Protein AF-A0A6F8XBN5-F1 (afdb_monomer_lite)

Structure (mmCIF, N/CA/C/O backbone):
data_AF-A0A6F8XBN5-F1
#
_entry.id   AF-A0A6F8XBN5-F1
#
loop_
_atom_site.group_PDB
_atom_site.id
_atom_site.type_symbol
_atom_site.label_atom_id
_atom_site.label_alt_id
_atom_site.label_comp_id
_atom_site.label_asym_id
_atom_site.label_entity_id
_atom_site.label_seq_id
_atom_site.pdbx_PDB_ins_code
_atom_site.Cartn_x
_atom_site.Cartn_y
_atom_site.Cartn_z
_atom_site.occupancy
_atom_site.B_iso_or_equiv
_atom_site.auth_seq_id
_atom_site.auth_comp_id
_atom_site.auth_asym_id
_atom_site.auth_atom_id
_atom_site.pdbx_PDB_model_num
ATOM 1 N N . MET A 1 1 ? -31.898 -40.816 -5.651 1.00 43.31 1 MET A N 1
ATOM 2 C CA . MET A 1 1 ? -30.457 -40.459 -5.672 1.00 43.31 1 MET A CA 1
ATOM 3 C C . MET A 1 1 ? -30.280 -38.935 -5.742 1.00 43.31 1 MET A C 1
ATOM 5 O O . MET A 1 1 ? -29.863 -38.416 -6.766 1.00 43.31 1 MET A O 1
ATOM 9 N N . SER A 1 2 ? -30.632 -38.198 -4.679 1.00 51.94 2 SER A N 1
ATOM 10 C CA . SER A 1 2 ? -30.706 -36.719 -4.692 1.00 51.94 2 SER A CA 1
ATOM 11 C C . SER A 1 2 ? -30.125 -36.078 -3.418 1.00 51.94 2 SER A C 1
ATOM 13 O O . SER A 1 2 ? -30.693 -35.132 -2.886 1.00 51.94 2 SER A O 1
ATOM 15 N N . GLY A 1 3 ? -29.021 -36.624 -2.894 1.00 45.44 3 GLY A N 1
ATOM 16 C CA . GLY A 1 3 ? -28.355 -36.113 -1.681 1.00 45.44 3 GLY A CA 1
ATOM 17 C C . GLY A 1 3 ? -26.938 -35.563 -1.899 1.00 45.44 3 GLY A C 1
ATOM 18 O O . GLY A 1 3 ? -26.501 -34.688 -1.165 1.00 45.44 3 GLY A O 1
ATOM 19 N N . MET A 1 4 ? -26.220 -36.018 -2.933 1.00 41.59 4 MET A N 1
ATOM 20 C CA . MET A 1 4 ? -24.787 -35.712 -3.093 1.00 41.59 4 MET A CA 1
ATOM 21 C C . MET A 1 4 ? -24.476 -34.367 -3.769 1.00 41.59 4 MET A C 1
ATOM 23 O O . MET A 1 4 ? -23.365 -33.877 -3.637 1.00 41.59 4 MET A O 1
ATOM 27 N N . ARG A 1 5 ? -25.430 -33.728 -4.460 1.00 52.31 5 ARG A N 1
ATOM 28 C CA . ARG A 1 5 ? -25.172 -32.466 -5.191 1.00 52.31 5 ARG A CA 1
ATOM 29 C C . ARG A 1 5 ? -25.328 -31.194 -4.350 1.00 52.31 5 ARG A C 1
ATOM 31 O O . ARG A 1 5 ? -24.945 -30.123 -4.811 1.00 52.31 5 ARG A O 1
ATOM 38 N N . LEU A 1 6 ? -25.887 -31.292 -3.140 1.00 47.81 6 LEU A N 1
ATOM 39 C CA . LEU A 1 6 ? -26.064 -30.132 -2.260 1.00 47.81 6 LEU A CA 1
ATOM 40 C C . LEU A 1 6 ? -24.810 -29.867 -1.408 1.00 47.81 6 LEU A C 1
ATOM 42 O O . LEU A 1 6 ? -24.453 -28.715 -1.200 1.00 47.81 6 LEU A O 1
ATOM 46 N N . LEU A 1 7 ? -24.098 -30.918 -0.983 1.00 50.38 7 LEU A N 1
ATOM 47 C CA . LEU A 1 7 ? -22.886 -30.795 -0.160 1.00 50.38 7 LEU A CA 1
ATOM 48 C C . LEU A 1 7 ? -21.694 -30.218 -0.943 1.00 50.38 7 LEU A C 1
ATOM 50 O O . LEU A 1 7 ? -20.938 -29.412 -0.402 1.00 50.38 7 LEU A O 1
ATOM 54 N N . ASP A 1 8 ? -21.584 -30.538 -2.235 1.00 46.38 8 ASP A N 1
ATOM 55 C CA . ASP A 1 8 ? -20.522 -30.021 -3.113 1.00 46.38 8 ASP A CA 1
ATOM 56 C C . ASP A 1 8 ? -20.592 -28.495 -3.297 1.00 46.38 8 ASP A C 1
ATOM 58 O O . ASP A 1 8 ? -19.578 -27.804 -3.386 1.00 46.38 8 ASP A O 1
ATOM 62 N N . ARG A 1 9 ? -21.809 -27.936 -3.296 1.00 50.56 9 ARG A N 1
ATOM 63 C CA . ARG A 1 9 ? -22.024 -26.495 -3.486 1.00 50.56 9 ARG A CA 1
ATOM 64 C C . ARG A 1 9 ? -21.708 -25.673 -2.234 1.00 50.56 9 ARG A C 1
ATOM 66 O O . ARG A 1 9 ? -21.405 -24.491 -2.350 1.00 50.56 9 ARG A O 1
ATOM 73 N N . HIS A 1 10 ? -21.757 -26.292 -1.054 1.00 49.22 10 HIS A N 1
ATOM 74 C CA . HIS A 1 10 ? -21.359 -25.650 0.199 1.00 49.22 10 HIS A CA 1
ATOM 75 C C . HIS A 1 10 ? -19.847 -25.746 0.434 1.00 49.22 10 HIS A C 1
ATOM 77 O O . HIS A 1 10 ? -19.248 -24.788 0.920 1.00 49.22 10 HIS A O 1
ATOM 83 N N . MET A 1 11 ? -19.201 -26.841 0.026 1.00 46.94 11 MET A N 1
ATOM 84 C CA . MET A 1 11 ? -17.756 -27.015 0.209 1.00 46.94 11 MET A CA 1
ATOM 85 C C . MET A 1 11 ? -16.914 -25.993 -0.557 1.00 46.94 11 MET A C 1
ATOM 87 O O . MET A 1 11 ? -15.894 -25.566 -0.034 1.00 46.94 11 MET A O 1
ATOM 91 N N . THR A 1 12 ? -17.340 -25.526 -1.732 1.00 47.44 12 THR A N 1
ATOM 92 C CA . THR A 1 12 ? -16.580 -24.531 -2.516 1.00 47.44 12 THR A CA 1
ATOM 93 C C . THR A 1 12 ? -16.630 -23.114 -1.932 1.00 47.44 12 THR A C 1
ATOM 95 O O . THR A 1 12 ? -15.659 -22.365 -2.046 1.00 47.44 12 THR A O 1
ATOM 98 N N . LEU A 1 13 ? -17.718 -22.755 -1.241 1.00 47.06 13 LEU A N 1
ATOM 99 C CA . LEU A 1 13 ? -17.829 -21.486 -0.508 1.00 47.06 13 LEU A CA 1
ATOM 100 C C . LEU A 1 13 ? -17.016 -21.517 0.797 1.00 47.06 13 LEU A C 1
ATOM 102 O O . LEU A 1 13 ? -16.387 -20.524 1.165 1.00 47.06 13 LEU A O 1
ATOM 106 N N . PHE A 1 14 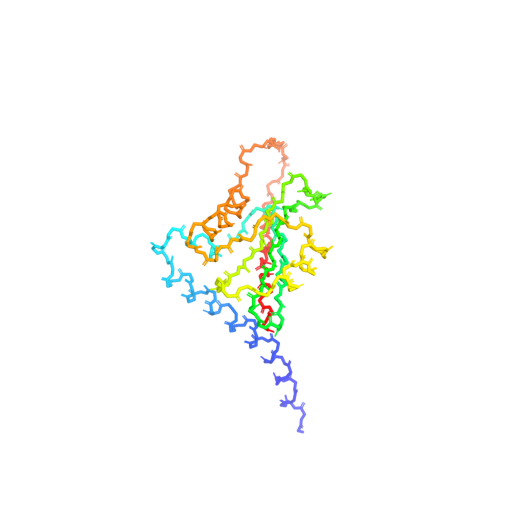? -16.960 -22.673 1.467 1.00 49.06 14 PHE A N 1
ATOM 107 C CA . PHE A 1 14 ? -16.151 -22.854 2.673 1.00 49.06 14 PHE A CA 1
ATOM 108 C C . PHE A 1 14 ? -14.670 -23.115 2.385 1.00 49.06 14 PHE A C 1
ATOM 110 O O . PHE A 1 14 ? -13.834 -22.727 3.194 1.00 49.06 14 PHE A O 1
ATOM 117 N N . SER A 1 15 ? -14.302 -23.711 1.248 1.00 53.56 15 SER A N 1
ATOM 118 C CA . SER A 1 15 ? -12.906 -24.039 0.933 1.00 53.56 15 SER A CA 1
ATOM 119 C C . SER A 1 15 ? -12.060 -22.795 0.682 1.00 53.56 15 SER A C 1
ATOM 121 O O . SER A 1 15 ? -10.898 -22.761 1.081 1.00 53.56 15 SER A O 1
ATOM 123 N N . GLY A 1 16 ? -12.637 -21.760 0.059 1.00 58.56 16 GLY A N 1
ATOM 124 C CA . GLY A 1 16 ? -11.977 -20.462 -0.092 1.00 58.56 16 GLY A CA 1
ATOM 125 C C . GLY A 1 16 ? -11.739 -19.802 1.267 1.00 58.56 16 GLY A C 1
ATOM 126 O O . GLY A 1 16 ? -10.609 -19.449 1.589 1.00 58.56 16 GLY A O 1
ATOM 127 N N . SER A 1 17 ? -12.783 -19.745 2.101 1.00 69.88 17 SER A N 1
ATOM 128 C CA . SER A 1 17 ? -12.724 -19.167 3.450 1.00 69.88 17 SER A CA 1
ATOM 129 C C . SER A 1 17 ? -11.741 -19.911 4.366 1.00 69.88 17 SER A C 1
ATOM 131 O O . SER A 1 17 ? -10.833 -19.300 4.926 1.00 69.88 17 SER A O 1
ATOM 133 N N . LEU A 1 18 ? -11.817 -21.243 4.442 1.00 70.69 18 LEU A N 1
ATOM 134 C CA . LEU A 1 18 ? -10.910 -22.066 5.249 1.00 70.69 18 LEU A CA 1
ATOM 135 C C . LEU A 1 18 ? -9.462 -21.961 4.779 1.00 70.69 18 LEU A C 1
ATOM 137 O O . LEU A 1 18 ? -8.573 -21.829 5.612 1.00 70.69 18 LEU A O 1
ATOM 141 N N . ARG A 1 19 ? -9.204 -21.961 3.464 1.00 78.62 19 ARG A N 1
ATOM 142 C CA . ARG A 1 19 ? -7.846 -21.767 2.938 1.00 78.62 19 ARG A CA 1
ATOM 143 C C . ARG A 1 19 ? -7.296 -20.407 3.343 1.00 78.62 19 ARG A C 1
ATOM 145 O O . ARG A 1 19 ? -6.155 -20.335 3.781 1.00 78.62 19 ARG A O 1
ATOM 152 N N . THR A 1 20 ? -8.100 -19.349 3.245 1.00 77.31 20 THR A N 1
ATOM 153 C CA . THR A 1 20 ? -7.675 -18.009 3.669 1.00 77.31 20 THR A CA 1
ATOM 154 C C . THR A 1 20 ? -7.466 -17.909 5.180 1.00 77.31 20 THR A C 1
ATOM 156 O O . THR A 1 20 ? -6.506 -17.280 5.609 1.00 77.31 20 THR A O 1
ATOM 159 N N . LEU A 1 21 ? -8.297 -18.568 5.992 1.00 76.50 21 LEU A N 1
ATOM 160 C CA . LEU A 1 21 ? -8.148 -18.607 7.449 1.00 76.50 21 LEU A CA 1
ATOM 161 C C . LEU A 1 21 ? -6.896 -19.383 7.871 1.00 76.50 21 LEU A C 1
ATOM 163 O O . LEU A 1 21 ? -6.121 -18.896 8.689 1.00 76.50 21 LEU A O 1
ATOM 167 N N . LEU A 1 22 ? -6.664 -20.558 7.280 1.00 84.06 22 LEU A N 1
ATOM 168 C CA . LEU A 1 22 ? -5.468 -21.364 7.530 1.00 84.06 22 LEU A CA 1
ATOM 169 C C . LEU A 1 22 ? -4.200 -20.657 7.045 1.00 84.06 22 LEU A C 1
ATOM 171 O O . LEU A 1 22 ? -3.182 -20.711 7.727 1.00 84.06 22 LEU A O 1
ATOM 175 N N . GLN A 1 23 ? -4.267 -19.961 5.907 1.00 84.06 23 GLN A N 1
ATOM 176 C CA . GLN A 1 23 ? -3.162 -19.147 5.408 1.00 84.06 23 GLN A CA 1
ATOM 177 C C . GLN A 1 23 ? -2.845 -18.003 6.375 1.00 84.06 23 GLN A C 1
ATOM 179 O O . GLN A 1 23 ? -1.693 -17.852 6.763 1.00 84.06 23 GLN A O 1
ATOM 184 N N . ARG A 1 24 ? -3.858 -17.262 6.842 1.00 81.06 24 ARG A N 1
ATOM 185 C CA . ARG A 1 24 ? -3.679 -16.197 7.845 1.00 81.06 24 ARG A CA 1
ATOM 186 C C . ARG A 1 24 ? -3.069 -16.722 9.136 1.00 81.06 24 ARG A C 1
ATOM 188 O O . ARG A 1 24 ? -2.151 -16.114 9.669 1.00 81.06 24 ARG A O 1
ATOM 195 N N . GLU A 1 25 ? -3.552 -17.859 9.623 1.00 83.94 25 GLU A N 1
ATOM 196 C CA . GLU A 1 25 ? -3.018 -18.493 10.826 1.00 83.94 25 GLU A CA 1
ATOM 197 C C . GLU A 1 25 ? -1.570 -18.973 10.632 1.00 83.94 25 GLU A C 1
ATOM 199 O O . GLU A 1 25 ? -0.740 -18.829 11.528 1.00 83.94 25 GLU A O 1
ATOM 204 N N . SER A 1 26 ? -1.242 -19.501 9.451 1.00 86.62 26 SER A N 1
ATOM 205 C CA . SER A 1 26 ? 0.126 -19.866 9.080 1.00 86.62 26 SER A CA 1
ATOM 206 C C . SER A 1 26 ? 1.040 -18.642 9.023 1.00 86.62 26 SER A C 1
ATOM 208 O O . SER A 1 26 ? 2.128 -18.662 9.597 1.00 86.62 26 SER A O 1
ATOM 210 N N . ASP A 1 27 ? 0.605 -17.568 8.367 1.00 86.56 27 ASP A N 1
ATOM 211 C CA . ASP A 1 27 ? 1.380 -16.334 8.244 1.00 86.56 27 ASP A CA 1
ATOM 212 C C . ASP A 1 27 ? 1.594 -15.678 9.610 1.00 86.56 27 ASP A C 1
ATOM 214 O O . ASP A 1 27 ? 2.712 -15.281 9.932 1.00 86.56 27 ASP A O 1
ATOM 218 N N . ARG A 1 28 ? 0.574 -15.690 10.475 1.00 86.75 28 ARG A N 1
ATOM 219 C CA . ARG A 1 28 ? 0.676 -15.224 11.862 1.00 86.75 28 ARG A CA 1
ATOM 220 C C . ARG A 1 28 ? 1.767 -15.953 12.645 1.00 86.75 28 ARG A C 1
ATOM 222 O O . ARG A 1 28 ? 2.480 -15.323 13.417 1.00 86.75 28 ARG A O 1
ATOM 229 N N . ARG A 1 29 ? 1.921 -17.268 12.452 1.00 88.56 29 ARG A N 1
ATOM 230 C CA . ARG A 1 29 ? 3.000 -18.049 13.086 1.00 88.56 29 ARG A CA 1
ATOM 231 C C . ARG A 1 29 ? 4.353 -17.765 12.453 1.00 88.56 29 ARG A C 1
ATOM 233 O O . ARG A 1 29 ? 5.338 -17.624 13.164 1.00 88.56 29 ARG A O 1
ATOM 240 N N . ARG A 1 30 ? 4.397 -17.681 11.122 1.00 89.38 30 ARG A N 1
ATOM 241 C CA . ARG A 1 30 ? 5.629 -17.444 10.363 1.00 89.38 30 ARG A CA 1
ATOM 242 C C . ARG A 1 30 ? 6.264 -16.098 10.701 1.00 89.38 30 ARG A C 1
ATOM 244 O O . ARG A 1 30 ? 7.485 -16.001 10.734 1.00 89.38 30 ARG A O 1
ATOM 251 N N . TRP A 1 31 ? 5.439 -15.082 10.933 1.00 88.19 31 TRP A N 1
ATOM 252 C CA . TRP A 1 31 ? 5.870 -13.705 11.163 1.00 88.19 31 TRP A CA 1
ATOM 253 C C . TRP A 1 31 ? 5.734 -13.257 12.621 1.00 88.19 31 TRP A C 1
ATOM 255 O O . TRP A 1 31 ? 5.828 -12.063 12.882 1.00 88.19 31 TRP A O 1
ATOM 265 N N . ALA A 1 32 ? 5.538 -14.181 13.568 1.00 87.69 32 ALA A N 1
ATOM 266 C CA . ALA A 1 32 ? 5.309 -13.853 14.977 1.00 87.69 32 ALA A CA 1
ATOM 267 C C . ALA A 1 32 ? 6.430 -12.994 15.596 1.00 87.69 32 ALA A C 1
ATOM 269 O O . ALA A 1 32 ? 6.139 -12.089 16.372 1.00 87.69 32 ALA A O 1
ATOM 270 N N . ASP A 1 33 ? 7.682 -13.235 15.196 1.00 89.50 33 ASP A N 1
ATOM 271 C CA . ASP A 1 33 ? 8.867 -12.530 15.708 1.00 89.50 33 ASP A CA 1
ATOM 272 C C . ASP A 1 33 ? 9.294 -11.334 14.829 1.00 89.50 33 ASP A C 1
ATOM 274 O O . ASP A 1 33 ? 10.369 -10.762 15.006 1.00 89.50 33 ASP A O 1
ATOM 278 N N . SER A 1 34 ? 8.479 -10.960 13.837 1.00 88.69 34 SER A N 1
ATOM 279 C CA . SER A 1 34 ? 8.756 -9.844 12.929 1.00 88.69 34 SER A CA 1
ATOM 280 C C . SER A 1 34 ? 8.262 -8.513 13.504 1.00 88.69 34 SER A C 1
ATOM 282 O O . SER A 1 34 ? 7.200 -8.486 14.128 1.00 88.69 34 SER A O 1
ATOM 284 N N . PRO A 1 35 ? 8.917 -7.373 13.203 1.00 85.56 35 PRO A N 1
ATOM 285 C CA . PRO A 1 35 ? 8.352 -6.052 13.505 1.00 85.56 35 PRO A CA 1
ATOM 286 C C . PRO A 1 35 ? 6.979 -5.817 12.850 1.00 85.56 35 PRO A C 1
ATOM 288 O O . PRO A 1 35 ? 6.219 -4.969 13.306 1.00 85.56 35 PRO A O 1
ATOM 291 N N . TYR A 1 36 ? 6.627 -6.594 11.820 1.00 85.25 36 TYR A N 1
ATOM 292 C CA . TYR A 1 36 ? 5.350 -6.504 11.112 1.00 85.25 36 TYR A CA 1
ATOM 293 C C . TYR A 1 36 ? 4.317 -7.549 11.568 1.00 85.25 36 TYR A C 1
ATOM 295 O O . TYR A 1 36 ? 3.306 -7.745 10.894 1.00 85.25 36 TYR A O 1
ATOM 303 N N . ALA A 1 37 ? 4.543 -8.235 12.697 1.00 86.50 37 ALA A N 1
ATOM 304 C CA . ALA A 1 37 ? 3.641 -9.272 13.216 1.00 86.50 37 ALA A CA 1
ATOM 305 C C . ALA A 1 37 ? 2.191 -8.781 13.390 1.00 86.50 37 ALA A C 1
ATOM 307 O O . ALA A 1 37 ? 1.243 -9.552 13.232 1.00 86.50 37 ALA A O 1
ATOM 308 N N . TRP A 1 38 ? 2.019 -7.489 13.684 1.00 85.31 38 TRP A N 1
ATOM 309 C CA . TRP A 1 38 ? 0.721 -6.850 13.882 1.00 85.31 38 TRP A CA 1
ATOM 310 C C . TRP A 1 38 ? -0.173 -6.883 12.628 1.00 85.31 38 TRP A C 1
ATOM 312 O O . TRP A 1 38 ? -1.385 -6.973 12.782 1.00 85.31 38 TRP A O 1
ATOM 322 N N . LEU A 1 39 ? 0.385 -6.937 11.407 1.00 86.62 39 LEU A N 1
ATOM 323 C CA . LEU A 1 39 ? -0.393 -7.071 10.157 1.00 86.62 39 LEU A CA 1
ATOM 324 C C . LEU A 1 39 ? -1.235 -8.355 10.106 1.00 86.62 39 LEU A C 1
ATOM 326 O O . LEU A 1 39 ? -2.192 -8.453 9.338 1.00 86.62 39 LEU A O 1
ATOM 330 N N . PHE A 1 40 ? -0.856 -9.358 10.899 1.00 85.75 40 PHE A N 1
ATOM 331 C CA . PHE A 1 40 ? -1.517 -10.659 10.959 1.00 85.75 40 PHE A CA 1
ATOM 332 C C . PHE A 1 40 ? -2.389 -10.821 12.209 1.00 85.75 40 PHE A C 1
ATOM 334 O O . PHE A 1 40 ? -2.975 -11.888 12.416 1.00 85.75 40 PHE A O 1
ATOM 341 N N . GLN A 1 41 ? -2.468 -9.794 13.060 1.00 82.75 41 GLN A N 1
ATOM 342 C CA . GLN A 1 41 ? -3.330 -9.804 14.234 1.00 82.75 41 GLN A CA 1
ATOM 343 C C . GLN A 1 41 ? -4.751 -9.349 13.868 1.00 82.75 41 GLN A C 1
ATOM 345 O O . GLN A 1 41 ? -4.930 -8.524 12.973 1.00 82.75 41 GLN A O 1
ATOM 350 N N . PRO A 1 42 ? -5.790 -9.893 14.525 1.00 81.25 42 PRO A N 1
ATOM 351 C CA . PRO A 1 42 ? -7.147 -9.391 14.357 1.00 81.25 42 PRO A CA 1
ATOM 352 C C . PRO A 1 42 ? -7.240 -7.918 14.773 1.00 81.25 42 PRO A C 1
ATOM 354 O O . PRO A 1 42 ? -6.979 -7.588 15.929 1.00 81.25 42 PRO A O 1
ATOM 357 N N . TYR A 1 43 ? -7.651 -7.049 13.851 1.00 79.12 43 TYR A N 1
ATOM 358 C CA . TYR A 1 43 ? -7.885 -5.641 14.157 1.00 79.12 43 TYR A CA 1
ATOM 359 C C . TYR A 1 43 ? -9.191 -5.442 14.930 1.00 79.12 43 TYR A C 1
ATOM 361 O O . TYR A 1 43 ? -10.223 -6.010 14.571 1.00 79.12 43 TYR A O 1
ATOM 369 N N . MET A 1 44 ? -9.135 -4.620 15.980 1.00 79.06 44 MET A N 1
ATOM 370 C CA . MET A 1 44 ? -10.258 -4.328 16.884 1.00 79.06 44 MET A CA 1
ATOM 371 C C . MET A 1 44 ? -10.651 -2.845 16.904 1.00 79.06 44 MET A C 1
ATOM 373 O O . MET A 1 44 ? -11.398 -2.424 17.783 1.00 79.06 44 MET A O 1
ATOM 377 N N . GLY A 1 45 ? -10.108 -2.028 16.001 1.00 82.00 45 GLY A N 1
ATOM 378 C CA . GLY A 1 45 ? -10.475 -0.618 15.903 1.00 82.00 45 GLY A CA 1
ATOM 379 C C . GLY A 1 45 ? -11.537 -0.347 14.837 1.00 82.00 45 GLY A C 1
ATOM 380 O O . GLY A 1 45 ? -12.005 -1.238 14.134 1.00 82.00 45 GLY A O 1
ATOM 381 N N . GLU A 1 46 ? -11.906 0.926 14.724 1.00 82.31 46 GLU A N 1
ATOM 382 C CA . GLU A 1 46 ? -12.973 1.405 13.834 1.00 82.31 46 GLU A CA 1
ATOM 383 C C . GLU A 1 46 ? -12.430 2.092 12.568 1.00 82.31 46 GLU A C 1
ATOM 385 O O . GLU A 1 46 ? -13.191 2.430 11.660 1.00 82.31 46 GLU A O 1
ATOM 390 N N . GLU A 1 47 ? -11.122 2.355 12.505 1.00 84.38 47 GLU A N 1
ATOM 391 C CA . GLU A 1 47 ? -10.479 3.001 11.358 1.00 84.38 47 GLU A CA 1
ATOM 392 C C . GLU A 1 47 ? -9.975 1.935 10.378 1.00 84.38 47 GLU A C 1
ATOM 394 O O . GLU A 1 47 ? -9.343 0.969 10.767 1.00 84.38 47 GLU A O 1
ATOM 399 N N . ALA A 1 48 ? -10.207 2.110 9.083 1.00 85.62 48 ALA A N 1
ATOM 400 C CA . ALA A 1 48 ? -9.673 1.222 8.056 1.00 85.62 48 ALA A CA 1
ATOM 401 C C . ALA A 1 48 ? -8.749 1.995 7.118 1.00 85.62 48 ALA A C 1
ATOM 403 O O . ALA A 1 48 ? -8.917 3.195 6.907 1.00 85.62 48 ALA A O 1
ATOM 404 N N . VAL A 1 49 ? -7.791 1.312 6.498 1.00 88.94 49 VAL A N 1
ATOM 405 C CA . VAL A 1 49 ? -7.006 1.885 5.402 1.00 88.94 49 VAL A CA 1
ATOM 406 C C . VAL A 1 49 ? -7.495 1.282 4.093 1.00 88.94 49 VAL A C 1
ATOM 408 O O . VAL A 1 49 ? -7.349 0.086 3.855 1.00 88.94 49 VAL A O 1
ATOM 411 N N . ALA A 1 50 ? -8.086 2.109 3.231 1.00 89.12 50 ALA A N 1
ATOM 412 C CA . ALA A 1 50 ? -8.374 1.708 1.863 1.00 89.12 50 ALA A CA 1
ATOM 413 C C . ALA A 1 50 ? -7.118 1.882 1.018 1.00 89.12 50 ALA A C 1
ATOM 415 O O . ALA A 1 50 ? -6.518 2.956 1.009 1.00 89.12 50 ALA A O 1
ATOM 416 N N . MET A 1 51 ? -6.751 0.829 0.294 1.00 90.31 51 MET A N 1
ATOM 417 C CA . MET A 1 51 ? -5.588 0.814 -0.583 1.00 90.31 51 MET A CA 1
ATOM 418 C C . MET A 1 51 ? -5.989 0.455 -2.006 1.00 90.31 51 MET A C 1
ATOM 420 O O . MET A 1 51 ? -6.785 -0.453 -2.231 1.00 90.31 51 MET A O 1
ATOM 424 N N . ALA A 1 52 ? -5.390 1.149 -2.965 1.00 88.88 52 ALA A N 1
ATOM 425 C CA . ALA A 1 52 ? -5.469 0.823 -4.376 1.00 88.88 52 ALA A CA 1
ATOM 426 C C . ALA A 1 52 ? -4.054 0.698 -4.936 1.00 88.88 52 ALA A C 1
ATOM 428 O O . ALA A 1 52 ? -3.201 1.552 -4.694 1.00 88.88 52 ALA A O 1
ATOM 429 N N . CYS A 1 53 ? -3.828 -0.365 -5.701 1.00 87.31 53 CYS A N 1
ATOM 430 C CA . CYS A 1 53 ? -2.594 -0.605 -6.428 1.00 87.31 53 CYS A CA 1
ATOM 431 C C . CYS A 1 53 ? -2.921 -0.674 -7.919 1.00 87.31 53 CYS A C 1
ATOM 433 O O . CYS A 1 53 ? -3.867 -1.350 -8.322 1.00 87.31 53 CYS A O 1
ATOM 435 N N . GLN A 1 54 ? -2.164 0.053 -8.730 1.00 84.69 54 GLN A N 1
ATOM 436 C CA . GLN A 1 54 ? -2.254 0.029 -10.183 1.00 84.69 54 GLN A CA 1
ATOM 437 C C . GLN A 1 54 ? -0.883 -0.301 -10.736 1.00 84.69 54 GLN A C 1
ATOM 439 O O . GLN A 1 54 ? 0.090 0.368 -10.400 1.00 84.69 54 GLN A O 1
ATOM 444 N N . VAL A 1 55 ? -0.813 -1.329 -11.576 1.00 83.94 55 VAL A N 1
ATOM 445 C CA . VAL A 1 55 ? 0.434 -1.800 -12.177 1.00 83.94 55 VAL A CA 1
ATOM 446 C C . VAL A 1 55 ? 0.355 -1.612 -13.685 1.00 83.94 55 VAL A C 1
ATOM 448 O O . VAL A 1 55 ? -0.566 -2.089 -14.344 1.00 83.94 55 VAL A O 1
ATOM 451 N N . SER A 1 56 ? 1.347 -0.930 -14.249 1.00 78.50 56 SER A N 1
ATOM 452 C CA . SER A 1 56 ? 1.545 -0.853 -15.690 1.00 78.50 56 SER A CA 1
ATOM 453 C C . SER A 1 56 ? 1.942 -2.226 -16.226 1.00 78.50 56 SER A C 1
ATOM 455 O O . SER A 1 56 ? 3.009 -2.743 -15.899 1.00 78.50 56 SER A O 1
ATOM 457 N N . ALA A 1 57 ? 1.115 -2.778 -17.117 1.00 70.69 57 ALA A N 1
ATOM 458 C CA . ALA A 1 57 ? 1.399 -4.021 -17.837 1.00 70.69 57 ALA A CA 1
ATOM 459 C C . ALA A 1 57 ? 2.550 -3.890 -18.860 1.00 70.69 57 ALA A C 1
ATOM 461 O O . ALA A 1 57 ? 3.027 -4.888 -19.395 1.00 70.69 57 ALA A O 1
ATOM 462 N N . VAL A 1 58 ? 2.995 -2.662 -19.154 1.00 69.19 58 VAL A N 1
ATOM 463 C CA . VAL A 1 58 ? 4.087 -2.376 -20.094 1.00 69.19 58 VAL A CA 1
ATOM 464 C C . VAL A 1 58 ? 5.397 -2.238 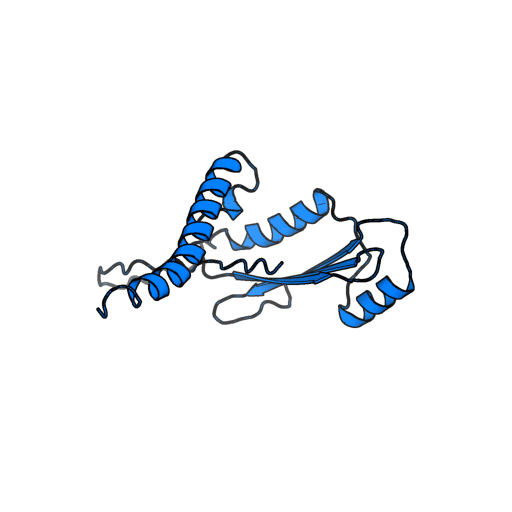-19.327 1.00 69.19 58 VAL A C 1
ATOM 466 O O . VAL A 1 58 ? 5.453 -1.483 -18.357 1.00 69.19 58 VAL A O 1
ATOM 469 N N . GLN A 1 59 ? 6.443 -2.936 -19.782 1.00 68.62 59 GLN A N 1
ATOM 470 C CA . GLN A 1 59 ? 7.779 -2.850 -19.194 1.00 68.62 59 GLN A CA 1
ATOM 471 C C . GLN A 1 59 ? 8.478 -1.517 -19.538 1.00 68.62 59 GLN A C 1
ATOM 473 O O . GLN A 1 59 ? 8.357 -1.041 -20.670 1.00 68.62 59 GLN A O 1
ATOM 478 N N . PRO A 1 60 ? 9.231 -0.920 -18.594 1.00 68.62 60 PRO A N 1
ATOM 479 C CA . PRO A 1 60 ? 9.411 -1.357 -17.204 1.00 68.62 60 PRO A CA 1
ATOM 480 C C . PRO A 1 60 ? 8.123 -1.202 -16.380 1.00 68.62 60 PRO A C 1
ATOM 482 O O . PRO A 1 60 ? 7.391 -0.225 -16.538 1.00 68.62 60 PRO A O 1
ATOM 485 N N . ALA A 1 61 ? 7.860 -2.170 -15.497 1.00 73.81 61 ALA A N 1
ATOM 486 C CA . ALA A 1 61 ? 6.679 -2.151 -14.643 1.00 73.81 61 ALA A CA 1
ATOM 487 C C . ALA A 1 61 ? 6.750 -0.954 -13.682 1.00 73.81 61 ALA A C 1
ATOM 489 O O . ALA A 1 61 ? 7.654 -0.851 -12.849 1.00 73.81 61 ALA A O 1
ATOM 490 N N . VAL A 1 62 ? 5.789 -0.046 -13.834 1.00 80.62 62 VAL A N 1
ATOM 491 C CA . VAL A 1 62 ? 5.533 1.076 -12.928 1.00 80.62 62 VAL A CA 1
ATOM 492 C C . VAL A 1 62 ? 4.298 0.721 -12.117 1.00 80.62 62 VAL A C 1
ATOM 494 O O . VAL A 1 62 ? 3.314 0.258 -12.688 1.00 80.62 62 VAL A O 1
ATOM 497 N N . MET A 1 63 ? 4.347 0.931 -10.810 1.00 85.88 63 MET A N 1
ATOM 498 C CA . MET A 1 63 ? 3.230 0.695 -9.907 1.00 85.88 63 MET A CA 1
ATOM 499 C C . MET A 1 63 ? 2.876 2.004 -9.204 1.00 85.88 63 MET A C 1
ATOM 501 O O . MET A 1 63 ? 3.766 2.614 -8.626 1.00 85.88 63 MET A O 1
ATOM 505 N N . SER A 1 64 ? 1.615 2.437 -9.191 1.00 86.56 64 SER A N 1
ATOM 506 C CA . SER A 1 64 ? 1.173 3.402 -8.172 1.00 86.56 64 SER A CA 1
ATOM 507 C C . SER A 1 64 ? 0.399 2.707 -7.087 1.00 86.56 64 SER A C 1
ATOM 509 O O . SER A 1 64 ? -0.472 1.879 -7.347 1.00 86.56 64 SER A O 1
ATOM 511 N N . VAL A 1 65 ? 0.685 3.132 -5.870 1.00 89.25 65 VAL A N 1
ATOM 512 C CA . VAL A 1 65 ? -0.043 2.731 -4.686 1.00 89.25 65 VAL A CA 1
ATOM 513 C C . VAL A 1 65 ? -0.578 3.994 -4.033 1.00 89.25 65 VAL A C 1
ATOM 515 O O . VAL A 1 65 ? 0.152 4.965 -3.837 1.00 89.25 65 VAL A O 1
ATOM 518 N N . ALA A 1 66 ? -1.866 3.981 -3.723 1.00 89.62 66 ALA A N 1
ATOM 519 C CA . ALA A 1 66 ? -2.521 5.019 -2.949 1.00 89.62 66 ALA A CA 1
ATOM 520 C C . ALA A 1 66 ? -3.223 4.370 -1.762 1.00 89.62 66 ALA A C 1
ATOM 522 O O . ALA A 1 66 ? -3.919 3.367 -1.918 1.00 89.62 66 ALA A O 1
ATOM 523 N N . ALA A 1 67 ? -3.042 4.954 -0.587 1.00 90.88 67 ALA A N 1
ATOM 524 C CA . ALA A 1 67 ? -3.669 4.538 0.648 1.00 90.88 67 ALA A CA 1
ATOM 525 C C . ALA A 1 67 ? -4.335 5.747 1.313 1.00 90.88 67 ALA A C 1
ATOM 527 O O . ALA A 1 67 ? -3.754 6.832 1.393 1.00 90.88 67 ALA A O 1
ATOM 528 N N . VAL A 1 68 ? -5.565 5.568 1.786 1.00 90.31 68 VAL A N 1
ATOM 529 C CA . VAL A 1 68 ? -6.328 6.601 2.492 1.00 90.31 68 VAL A CA 1
ATOM 530 C C . VAL A 1 68 ? -6.973 6.018 3.736 1.00 90.31 68 VAL A C 1
ATOM 532 O O . VAL A 1 68 ? -7.444 4.882 3.738 1.00 90.31 68 VAL A O 1
ATOM 535 N N . VAL A 1 69 ? -7.003 6.817 4.797 1.00 89.56 69 VAL A N 1
ATOM 536 C CA . VAL A 1 69 ? -7.659 6.435 6.046 1.00 89.56 69 VAL A CA 1
ATOM 537 C C . VAL A 1 69 ? -9.159 6.670 5.928 1.00 89.56 69 VAL A C 1
ATOM 539 O O . VAL A 1 69 ? -9.616 7.739 5.515 1.00 89.56 69 VAL A O 1
ATOM 542 N N . LEU A 1 70 ? -9.919 5.673 6.345 1.00 89.38 70 LEU A N 1
ATOM 543 C CA . LEU A 1 70 ? -11.362 5.667 6.446 1.00 89.38 70 LEU A CA 1
ATOM 544 C C . LEU A 1 70 ? -11.749 5.519 7.914 1.00 89.38 70 LEU A C 1
ATOM 546 O O . LEU A 1 70 ? -11.180 4.714 8.639 1.00 89.38 70 LEU A O 1
ATOM 550 N N . SER A 1 71 ? -12.744 6.276 8.339 1.00 87.44 71 SER A N 1
ATOM 551 C CA . SER A 1 71 ? -13.515 6.002 9.550 1.00 87.44 71 SER A CA 1
ATOM 552 C C . SER A 1 71 ? -14.956 5.685 9.142 1.00 87.44 71 SER A C 1
ATOM 554 O O . SER A 1 71 ? -15.332 5.967 7.997 1.00 87.44 71 SER A O 1
ATOM 556 N N . PRO A 1 72 ? -15.814 5.168 10.041 1.00 85.75 72 PRO A N 1
ATOM 557 C CA . PRO A 1 72 ? -17.172 4.754 9.677 1.00 85.75 72 PRO A CA 1
ATOM 558 C C . PRO A 1 72 ? -18.027 5.868 9.049 1.00 85.75 72 PRO A C 1
ATOM 560 O O . PRO A 1 72 ? -19.057 5.594 8.440 1.00 85.75 72 PRO A O 1
ATOM 563 N N . ARG A 1 73 ? -17.626 7.137 9.206 1.00 89.50 73 ARG A N 1
ATOM 564 C CA . ARG A 1 73 ? -18.365 8.310 8.719 1.00 89.50 73 ARG A CA 1
ATOM 565 C C . ARG A 1 73 ? -17.570 9.222 7.789 1.00 89.50 73 ARG A C 1
ATOM 567 O O . ARG A 1 73 ? -18.143 10.188 7.293 1.00 89.50 73 ARG A O 1
ATOM 574 N N . GLN A 1 74 ? -16.275 8.982 7.574 1.00 88.62 74 GLN A N 1
ATOM 575 C CA . GLN A 1 74 ? -15.440 9.946 6.859 1.00 88.62 74 GLN A CA 1
ATOM 576 C C . GLN A 1 74 ? -14.261 9.306 6.123 1.00 88.62 74 GLN A C 1
ATOM 578 O O . GLN A 1 74 ? -13.547 8.462 6.658 1.00 88.62 74 GLN A O 1
ATOM 583 N N . VAL A 1 75 ? -14.008 9.805 4.911 1.00 90.25 75 VAL A N 1
ATOM 584 C CA . VAL A 1 75 ? -12.752 9.598 4.181 1.00 90.25 75 VAL A CA 1
ATOM 585 C C . VAL A 1 75 ? -11.785 10.718 4.556 1.00 90.25 75 VAL A C 1
ATOM 587 O O . VAL A 1 75 ? -12.061 11.894 4.310 1.00 90.25 75 VAL A O 1
ATOM 590 N N . HIS A 1 76 ? -10.638 10.380 5.135 1.00 88.62 76 HIS A N 1
ATOM 591 C CA . HIS A 1 76 ? -9.633 11.362 5.537 1.00 88.62 76 HIS A CA 1
ATOM 592 C C . HIS A 1 76 ? -8.668 11.661 4.384 1.00 88.62 76 HIS A C 1
ATOM 594 O O . HIS A 1 76 ? -7.505 11.270 4.405 1.00 88.62 76 HIS A O 1
ATOM 600 N N . THR A 1 77 ? -9.135 12.399 3.375 1.00 85.44 77 THR A N 1
ATOM 601 C CA . THR A 1 77 ? -8.333 12.764 2.188 1.00 85.44 77 THR A CA 1
ATOM 602 C C . THR A 1 77 ? -7.115 13.638 2.504 1.00 85.44 77 THR A C 1
ATOM 604 O O . THR A 1 77 ? -6.141 13.627 1.757 1.00 85.44 77 THR A O 1
ATOM 607 N N . SER A 1 78 ? -7.121 14.347 3.639 1.00 84.31 78 SER A N 1
ATOM 608 C CA . SER A 1 78 ? -5.958 15.084 4.158 1.00 84.31 78 SER A CA 1
ATOM 609 C C . SER A 1 78 ? -4.839 14.179 4.682 1.00 84.31 78 SER A C 1
ATOM 611 O O . SER A 1 78 ? -3.747 14.657 4.977 1.00 84.31 78 SER A O 1
ATOM 613 N N . ARG A 1 79 ? -5.107 12.878 4.831 1.00 81.06 79 ARG A N 1
ATOM 614 C CA . ARG A 1 79 ? -4.179 11.867 5.338 1.00 81.06 79 ARG A CA 1
ATOM 615 C C . ARG A 1 79 ? -4.120 10.719 4.342 1.00 81.06 79 ARG A C 1
ATOM 617 O O . ARG A 1 79 ? -4.768 9.687 4.512 1.00 81.06 79 ARG A O 1
ATOM 624 N N . THR A 1 80 ? -3.350 10.942 3.289 1.00 89.12 80 THR A N 1
ATOM 625 C CA . THR A 1 80 ? -3.112 9.970 2.227 1.00 89.12 80 THR A CA 1
ATOM 626 C C . THR A 1 80 ? -1.638 9.618 2.173 1.00 89.12 80 THR A C 1
ATOM 628 O O . THR A 1 80 ? -0.774 10.441 2.473 1.00 89.12 80 THR A O 1
ATOM 631 N N . TRP A 1 81 ? -1.362 8.382 1.789 1.00 90.62 81 TRP A N 1
ATOM 632 C CA . TRP A 1 81 ? -0.039 7.946 1.386 1.00 90.62 81 TRP A CA 1
ATOM 633 C C . TRP A 1 81 ? -0.114 7.579 -0.091 1.00 90.62 81 TRP A C 1
ATOM 635 O O . TRP A 1 81 ? -0.989 6.816 -0.499 1.00 90.62 81 TRP A O 1
ATOM 645 N N . VAL A 1 82 ? 0.743 8.177 -0.913 1.00 89.19 82 VAL A N 1
ATOM 646 C CA . VAL A 1 82 ? 0.744 7.978 -2.364 1.00 89.19 82 VAL A CA 1
ATOM 647 C C . VAL A 1 82 ? 2.181 7.812 -2.822 1.00 89.19 82 VAL A C 1
ATOM 649 O O . VAL A 1 82 ? 3.014 8.685 -2.582 1.00 89.19 82 VAL A O 1
ATOM 652 N N . ALA A 1 83 ? 2.462 6.716 -3.517 1.00 88.44 83 ALA A N 1
ATOM 653 C CA . ALA A 1 83 ? 3.777 6.438 -4.068 1.00 88.44 83 ALA A CA 1
ATOM 654 C C . ALA A 1 83 ? 3.672 5.888 -5.489 1.00 88.44 83 ALA A C 1
ATOM 656 O O . ALA A 1 83 ? 2.739 5.158 -5.828 1.00 88.44 83 ALA A O 1
ATOM 657 N N . THR A 1 84 ? 4.671 6.214 -6.307 1.00 87.94 84 THR A N 1
ATOM 658 C CA . THR A 1 84 ? 4.921 5.543 -7.584 1.00 87.94 84 THR A CA 1
ATOM 659 C C . THR A 1 84 ? 6.214 4.764 -7.460 1.00 87.94 84 THR A C 1
ATOM 661 O O . THR A 1 84 ? 7.275 5.351 -7.268 1.00 87.94 84 THR A O 1
ATOM 664 N N . LEU A 1 85 ? 6.111 3.444 -7.548 1.00 87.12 85 LEU A N 1
ATOM 665 C CA . LEU A 1 85 ? 7.195 2.492 -7.398 1.00 87.12 85 LEU A CA 1
ATOM 666 C C . LEU A 1 85 ? 7.669 2.023 -8.769 1.00 87.12 85 LEU A C 1
ATOM 668 O O . LEU A 1 85 ? 6.868 1.669 -9.639 1.00 87.12 85 LEU A O 1
ATOM 672 N N . VAL A 1 86 ? 8.985 2.001 -8.955 1.00 84.06 86 VAL A N 1
ATOM 673 C CA . VAL A 1 86 ? 9.616 1.535 -10.189 1.00 84.06 86 VAL A CA 1
ATOM 674 C C . VAL A 1 86 ? 10.707 0.531 -9.840 1.00 84.06 86 VAL A C 1
ATOM 676 O O . VAL A 1 86 ? 11.651 0.851 -9.125 1.00 84.06 86 VAL A O 1
ATOM 679 N N . ALA A 1 87 ? 10.578 -0.695 -10.349 1.00 73.38 87 ALA A N 1
ATOM 680 C CA . ALA A 1 87 ? 11.496 -1.789 -10.024 1.00 73.38 87 ALA A CA 1
ATOM 681 C C . ALA A 1 87 ? 12.836 -1.734 -10.787 1.00 73.38 87 ALA A C 1
ATOM 683 O O . ALA A 1 87 ? 13.801 -2.368 -10.373 1.00 73.38 87 ALA A O 1
ATOM 684 N N . SER A 1 88 ? 12.913 -1.005 -11.907 1.00 71.00 88 SER A N 1
ATOM 685 C CA . SER A 1 88 ? 14.124 -0.910 -12.734 1.00 71.00 88 SER A CA 1
ATOM 686 C C . SER A 1 88 ? 14.397 0.527 -13.171 1.00 71.00 88 SER A C 1
ATOM 688 O O . SER A 1 88 ? 13.487 1.223 -13.622 1.00 71.00 88 SER A O 1
ATOM 690 N N . SER A 1 89 ? 15.661 0.959 -13.090 1.00 60.41 89 SER A N 1
ATOM 691 C CA . SER A 1 89 ? 16.089 2.302 -13.513 1.00 60.41 89 SER A CA 1
ATOM 692 C C . SER A 1 89 ? 16.037 2.515 -15.030 1.00 60.41 89 SER A C 1
ATOM 694 O O . SER A 1 89 ? 16.137 3.656 -15.483 1.00 60.41 89 SER A O 1
ATOM 696 N N . ALA A 1 90 ? 15.855 1.444 -15.817 1.00 61.91 90 ALA A N 1
ATOM 697 C CA . ALA A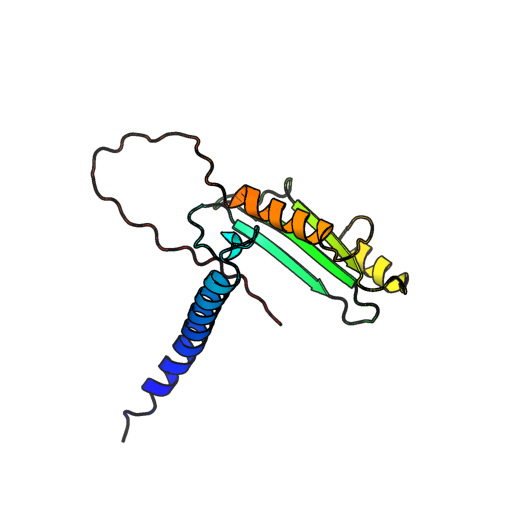 1 90 ? 15.680 1.489 -17.267 1.00 61.91 90 ALA A CA 1
ATOM 698 C C . ALA A 1 90 ? 14.284 2.024 -17.612 1.00 61.91 90 ALA A C 1
ATOM 700 O O . ALA A 1 90 ? 13.386 1.296 -18.029 1.00 61.91 90 ALA A O 1
ATOM 701 N N . LEU A 1 91 ? 14.088 3.310 -17.351 1.00 65.62 91 LEU A N 1
ATOM 702 C CA . LEU A 1 91 ? 12.797 3.964 -17.357 1.00 65.62 91 LEU A CA 1
ATOM 703 C C . LEU A 1 91 ? 12.378 4.395 -18.761 1.00 65.62 91 LEU A C 1
ATOM 705 O O . LEU A 1 91 ? 13.079 5.155 -19.422 1.00 65.62 91 LEU A O 1
ATOM 709 N N . ALA A 1 92 ? 11.189 3.969 -19.191 1.00 67.31 92 ALA A N 1
ATOM 710 C CA . ALA A 1 92 ? 10.522 4.552 -20.347 1.00 67.31 92 ALA A CA 1
ATOM 711 C C . ALA A 1 92 ? 9.802 5.843 -19.896 1.00 67.31 92 ALA A C 1
ATOM 713 O O . ALA A 1 92 ? 8.763 5.756 -19.230 1.00 67.31 92 ALA A O 1
ATOM 714 N N . PRO A 1 93 ? 10.291 7.050 -20.249 1.00 71.38 93 PRO A N 1
ATOM 715 C CA . PRO A 1 93 ? 9.720 8.315 -19.770 1.00 71.38 93 PRO A CA 1
ATOM 716 C C . PRO A 1 93 ? 8.249 8.503 -20.178 1.00 71.38 93 PRO A C 1
ATOM 718 O O . PRO A 1 93 ? 7.487 9.174 -19.484 1.00 71.38 93 PRO A O 1
ATOM 721 N N . ALA A 1 94 ? 7.811 7.861 -21.267 1.00 75.69 94 ALA A N 1
ATOM 722 C CA . ALA A 1 94 ? 6.414 7.858 -21.696 1.00 75.69 94 ALA A CA 1
ATOM 723 C C . ALA A 1 94 ? 5.480 7.120 -20.718 1.00 75.69 94 ALA A C 1
ATOM 725 O O . ALA A 1 94 ? 4.359 7.580 -20.485 1.00 75.69 94 ALA A O 1
ATOM 726 N N . THR A 1 95 ? 5.934 6.008 -20.128 1.00 72.56 95 THR A N 1
ATOM 727 C CA . THR A 1 95 ? 5.154 5.225 -19.158 1.00 72.56 95 THR A CA 1
ATOM 728 C C . THR A 1 95 ? 4.985 6.007 -17.863 1.00 72.56 95 THR A C 1
ATOM 730 O O . THR A 1 95 ? 3.856 6.158 -17.405 1.00 72.56 95 THR A O 1
ATOM 733 N N . LEU A 1 96 ? 6.061 6.609 -17.340 1.00 72.88 96 LEU A N 1
ATOM 734 C CA . LEU A 1 96 ? 5.970 7.488 -16.168 1.00 72.88 96 LEU A CA 1
ATOM 735 C C . LEU A 1 96 ? 5.083 8.696 -16.411 1.00 72.88 96 LEU A C 1
ATOM 737 O O . LEU A 1 96 ? 4.256 9.013 -15.566 1.00 72.88 96 LEU A O 1
ATOM 741 N N . ARG A 1 97 ? 5.228 9.372 -17.556 1.00 75.94 97 ARG A N 1
ATOM 742 C CA . ARG A 1 97 ? 4.421 10.560 -17.849 1.00 75.94 97 ARG A CA 1
ATOM 743 C C . ARG A 1 97 ? 2.932 10.227 -17.863 1.00 75.94 97 ARG A C 1
ATOM 745 O O . ARG A 1 97 ? 2.151 10.953 -17.257 1.00 75.94 97 ARG A O 1
ATOM 752 N N . ARG A 1 98 ? 2.548 9.117 -18.505 1.00 74.00 98 ARG A N 1
ATOM 753 C CA . ARG A 1 98 ? 1.164 8.622 -18.477 1.00 74.00 98 ARG A CA 1
ATOM 754 C C . ARG A 1 98 ? 0.723 8.323 -17.042 1.00 74.00 98 ARG A C 1
ATOM 756 O O . ARG A 1 98 ? -0.363 8.725 -1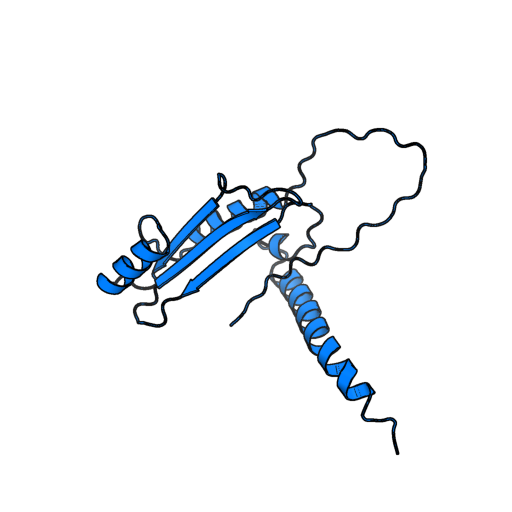6.649 1.00 74.00 98 ARG A O 1
ATOM 763 N N . HIS A 1 99 ? 1.579 7.673 -16.259 1.00 72.44 99 HIS A N 1
ATOM 764 C CA . HIS A 1 99 ? 1.291 7.327 -14.869 1.00 72.44 99 HIS A CA 1
ATOM 765 C C . HIS A 1 99 ? 1.050 8.561 -13.986 1.00 72.44 99 HIS A C 1
ATOM 767 O O . HIS A 1 99 ? 0.048 8.640 -13.281 1.00 72.44 99 HIS A O 1
ATOM 773 N N . HIS A 1 100 ? 1.932 9.558 -14.079 1.00 74.12 100 HIS A N 1
ATOM 774 C CA . HIS A 1 100 ? 1.813 10.830 -13.369 1.00 74.12 100 HIS A CA 1
ATOM 775 C C . HIS A 1 100 ? 0.543 11.589 -13.755 1.00 74.12 100 HIS A C 1
ATOM 777 O O . HIS A 1 100 ? -0.124 12.139 -12.884 1.00 74.12 100 HIS A O 1
ATOM 783 N N . GLN A 1 101 ? 0.192 11.605 -15.045 1.00 72.25 101 GLN A N 1
ATOM 784 C CA . GLN A 1 101 ? -1.029 12.256 -15.527 1.00 72.25 101 GLN A CA 1
ATOM 785 C C . GLN A 1 101 ? -2.302 11.602 -14.978 1.00 72.25 101 GLN A C 1
ATOM 787 O O . GLN A 1 101 ? -3.288 12.298 -14.762 1.00 72.25 101 GLN A O 1
ATOM 792 N N . LEU A 1 102 ? -2.284 10.286 -14.746 1.00 69.94 102 LEU A N 1
ATOM 793 C CA . LEU A 1 102 ? -3.443 9.537 -14.258 1.00 69.94 102 LEU A CA 1
ATOM 794 C C . LEU A 1 102 ? -3.570 9.543 -12.730 1.00 69.94 102 LEU A C 1
ATOM 796 O O . LEU A 1 102 ? -4.685 9.539 -12.215 1.00 69.94 102 LEU A O 1
ATOM 800 N N . HIS A 1 103 ? -2.448 9.544 -12.007 1.00 74.81 103 HIS A N 1
ATOM 801 C CA . HIS A 1 103 ? -2.436 9.278 -10.564 1.00 74.81 103 HIS A CA 1
ATOM 802 C C . HIS A 1 103 ? -1.850 10.415 -9.715 1.00 74.81 103 HIS A C 1
ATOM 804 O O . HIS A 1 103 ? -1.736 10.259 -8.503 1.00 74.81 103 HIS A O 1
ATOM 810 N N . ALA A 1 104 ? -1.496 11.553 -10.328 1.00 64.38 104 ALA A N 1
ATOM 811 C CA . ALA A 1 104 ? -1.010 12.767 -9.658 1.00 64.38 104 ALA A CA 1
ATOM 812 C C . ALA A 1 104 ? 0.113 12.515 -8.627 1.00 64.38 104 ALA A C 1
ATOM 814 O O . ALA A 1 104 ? 0.198 13.180 -7.597 1.00 64.38 104 ALA A O 1
ATOM 815 N N . THR A 1 105 ? 0.977 11.534 -8.888 1.00 63.91 105 THR A N 1
ATOM 816 C CA . THR A 1 105 ? 2.000 11.107 -7.931 1.00 63.91 105 THR A CA 1
ATOM 817 C C . THR A 1 105 ? 3.212 12.035 -7.932 1.00 63.91 105 THR A C 1
ATOM 819 O O . THR A 1 105 ? 3.521 12.672 -8.939 1.00 63.91 105 THR A O 1
ATOM 822 N N . HIS A 1 106 ? 3.939 12.082 -6.816 1.00 64.75 106 HIS A N 1
ATOM 823 C CA . HIS A 1 106 ? 5.272 12.686 -6.744 1.00 64.75 106 HIS A CA 1
ATOM 824 C C . HIS A 1 106 ? 6.344 11.772 -7.365 1.00 64.75 106 HIS A C 1
ATOM 826 O O . HIS A 1 106 ? 6.016 10.749 -7.966 1.00 64.75 106 HIS A O 1
ATOM 832 N N . SER A 1 107 ? 7.610 12.198 -7.279 1.00 73.88 107 SER A N 1
ATOM 833 C CA . SER A 1 107 ? 8.803 11.516 -7.803 1.00 73.88 107 SER A CA 1
ATOM 834 C C . SER A 1 107 ? 8.726 9.984 -7.699 1.00 73.88 107 SER A C 1
ATOM 836 O O . SER A 1 107 ? 8.390 9.487 -6.621 1.00 73.88 107 SER A O 1
ATOM 838 N N . PRO A 1 108 ? 9.085 9.230 -8.758 1.00 78.69 108 PRO A N 1
ATOM 839 C CA . PRO A 1 108 ? 9.181 7.779 -8.670 1.00 78.69 108 PRO A CA 1
ATOM 840 C C . PRO A 1 108 ? 10.203 7.374 -7.598 1.00 78.69 108 PRO A C 1
ATOM 842 O O . PRO A 1 108 ? 11.250 8.010 -7.454 1.00 78.69 108 PRO A O 1
ATOM 845 N N . ARG A 1 109 ? 9.881 6.319 -6.850 1.00 84.69 109 ARG A N 1
ATOM 846 C CA . ARG A 1 109 ? 10.695 5.720 -5.788 1.00 84.69 109 ARG A CA 1
ATOM 847 C C . ARG A 1 109 ? 10.985 4.253 -6.110 1.00 84.69 109 ARG A C 1
ATOM 849 O O . ARG A 1 109 ? 10.254 3.618 -6.873 1.00 84.69 109 ARG A O 1
ATOM 856 N N . SER A 1 110 ? 12.050 3.710 -5.536 1.00 84.50 110 SER A N 1
ATOM 857 C CA . SER A 1 110 ? 12.311 2.270 -5.537 1.00 84.50 110 SER A CA 1
ATOM 858 C C . SER A 1 110 ? 11.385 1.555 -4.542 1.00 84.50 110 SER A C 1
ATOM 860 O O . SER A 1 110 ? 11.100 2.106 -3.481 1.00 84.50 110 SER A O 1
ATOM 862 N N . PRO A 1 111 ? 10.912 0.330 -4.840 1.00 85.19 111 PRO A N 1
ATOM 863 C CA . PRO A 1 111 ? 10.210 -0.516 -3.873 1.00 85.19 111 PRO A CA 1
ATOM 864 C C . PRO A 1 111 ? 11.212 -1.168 -2.900 1.00 85.19 111 PRO A C 1
ATOM 866 O O . PRO A 1 111 ? 11.389 -2.385 -2.894 1.00 85.19 111 PRO A O 1
ATOM 869 N N . ASP A 1 112 ? 11.929 -0.352 -2.134 1.00 88.94 112 ASP A N 1
ATOM 870 C CA . ASP A 1 112 ? 12.895 -0.796 -1.128 1.00 88.94 112 ASP A CA 1
ATOM 871 C C . ASP A 1 112 ? 12.259 -0.963 0.264 1.00 88.94 112 ASP A C 1
ATOM 873 O O . ASP A 1 112 ? 11.068 -0.719 0.482 1.00 88.94 112 ASP A O 1
ATOM 877 N N . ALA A 1 113 ? 13.065 -1.436 1.217 1.00 87.81 113 ALA A N 1
ATOM 878 C CA . ALA A 1 113 ? 12.625 -1.677 2.586 1.00 87.81 113 ALA A CA 1
ATOM 879 C C . ALA A 1 113 ? 12.181 -0.392 3.304 1.00 87.81 113 ALA A C 1
ATOM 881 O O . ALA A 1 113 ? 11.293 -0.460 4.151 1.00 87.81 113 ALA A O 1
ATOM 882 N N . GLU A 1 114 ? 12.759 0.761 2.965 1.00 90.06 114 GLU A N 1
ATOM 883 C CA . GLU A 1 114 ? 12.381 2.051 3.545 1.00 90.06 114 GLU A CA 1
ATOM 884 C C . GLU A 1 114 ? 10.975 2.438 3.082 1.00 90.06 114 GLU A C 1
ATOM 886 O O . GLU A 1 114 ? 10.093 2.663 3.908 1.00 90.06 114 GLU A O 1
ATOM 891 N N . CYS A 1 115 ? 10.717 2.381 1.773 1.00 88.81 115 CYS A N 1
ATOM 892 C CA . CYS A 1 115 ? 9.406 2.691 1.214 1.00 88.81 115 CYS A CA 1
ATOM 893 C C . CYS A 1 115 ? 8.300 1.763 1.745 1.00 88.81 115 CYS A C 1
ATOM 895 O O . CYS A 1 115 ? 7.194 2.219 2.049 1.00 88.81 115 CYS A O 1
ATOM 897 N N . LEU A 1 116 ? 8.588 0.465 1.882 1.00 89.00 116 LEU A N 1
ATOM 898 C CA . LEU A 1 116 ? 7.642 -0.492 2.461 1.00 89.00 116 LEU A CA 1
ATOM 899 C C . LEU A 1 116 ? 7.443 -0.278 3.967 1.00 89.00 116 LEU A C 1
ATOM 901 O O . LEU A 1 116 ? 6.335 -0.489 4.460 1.00 89.00 116 LEU A O 1
ATOM 905 N N . SER A 1 117 ? 8.473 0.175 4.685 1.00 89.69 117 SER A N 1
ATOM 906 C CA . SER A 1 117 ? 8.359 0.527 6.104 1.00 89.69 117 SER A CA 1
ATOM 907 C C . SER A 1 117 ? 7.512 1.782 6.303 1.00 89.69 117 SER A C 1
ATOM 909 O O . SER A 1 117 ? 6.626 1.758 7.148 1.00 89.69 117 SER A O 1
ATOM 911 N N . GLU A 1 118 ? 7.672 2.823 5.475 1.00 91.38 118 GLU A N 1
ATOM 912 C CA . GLU A 1 118 ? 6.803 4.014 5.507 1.00 91.38 118 GLU A CA 1
ATOM 913 C C . GLU A 1 118 ? 5.321 3.644 5.313 1.00 91.38 118 GLU A C 1
ATOM 915 O O . GLU A 1 118 ? 4.435 4.171 5.992 1.00 91.38 118 GLU A O 1
ATOM 920 N N . LEU A 1 119 ? 5.036 2.721 4.387 1.00 90.56 119 LEU A N 1
ATOM 921 C CA . LEU A 1 119 ? 3.680 2.222 4.157 1.00 90.56 119 LEU A CA 1
ATOM 922 C C . LEU A 1 119 ? 3.163 1.416 5.357 1.00 90.56 119 LEU A C 1
ATOM 924 O O . LEU A 1 119 ? 2.020 1.604 5.775 1.00 90.56 119 LEU A O 1
ATOM 928 N N . ALA A 1 120 ? 3.991 0.535 5.923 1.00 90.12 120 ALA A N 1
ATOM 929 C CA . ALA A 1 120 ? 3.633 -0.239 7.106 1.00 90.12 120 ALA A CA 1
ATOM 930 C C . ALA A 1 1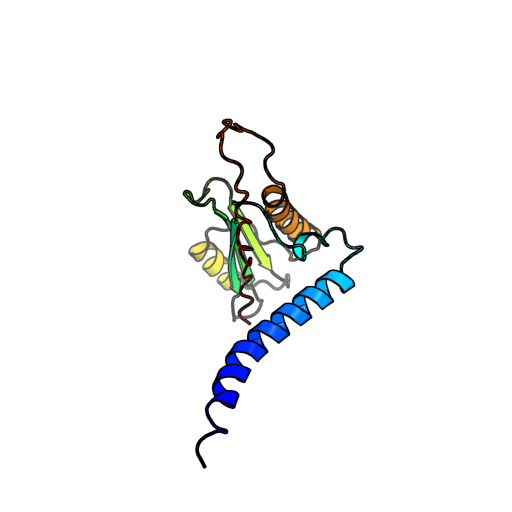20 ? 3.340 0.679 8.303 1.00 90.12 120 ALA A C 1
ATOM 932 O O . ALA A 1 120 ? 2.314 0.513 8.953 1.00 90.12 120 ALA A O 1
ATOM 933 N N . GLU A 1 121 ? 4.164 1.700 8.539 1.00 89.62 121 GLU A N 1
ATOM 934 C CA . GLU A 1 121 ? 3.939 2.707 9.578 1.00 89.62 121 GLU A CA 1
ATOM 935 C C . GLU A 1 121 ? 2.651 3.501 9.340 1.00 89.62 121 GLU A C 1
ATOM 937 O O . GLU A 1 121 ? 1.898 3.768 10.281 1.00 89.62 121 GLU A O 1
ATOM 942 N N . PHE A 1 122 ? 2.354 3.882 8.092 1.00 89.50 122 PHE A N 1
ATOM 943 C CA . PHE A 1 122 ? 1.103 4.568 7.761 1.00 89.50 122 PHE A CA 1
ATOM 944 C C . PHE A 1 122 ? -0.128 3.749 8.176 1.00 89.50 122 PHE A C 1
ATOM 946 O O . PHE A 1 122 ? -1.104 4.320 8.676 1.00 89.50 122 PHE A O 1
ATOM 953 N N . ILE A 1 123 ? -0.064 2.427 8.002 1.00 88.81 123 ILE A N 1
ATOM 954 C CA . ILE A 1 123 ? -1.113 1.489 8.404 1.00 88.81 123 ILE A CA 1
ATOM 955 C C . ILE A 1 123 ? -1.101 1.292 9.935 1.00 88.81 123 ILE A C 1
ATOM 957 O O . ILE A 1 123 ? -2.140 1.454 10.574 1.00 88.81 123 ILE A O 1
ATOM 961 N N . GLU A 1 124 ? 0.059 1.049 10.555 1.00 82.69 124 GLU A N 1
ATOM 962 C CA . GLU A 1 124 ? 0.192 0.785 12.000 1.00 82.69 124 GLU A CA 1
ATOM 963 C C . GLU A 1 124 ? -0.362 1.926 12.865 1.00 82.69 124 GLU A C 1
ATOM 965 O O . GLU A 1 124 ? -1.040 1.701 13.871 1.00 82.69 124 GLU A O 1
ATOM 970 N N . HIS A 1 125 ? -0.124 3.181 12.469 1.00 74.44 125 HIS A N 1
ATOM 971 C CA . HIS A 1 125 ? -0.628 4.358 13.183 1.00 74.44 125 HIS A CA 1
ATOM 972 C C . HIS A 1 125 ? -2.167 4.424 13.282 1.00 74.44 125 HIS A C 1
ATOM 974 O O . HIS A 1 125 ? -2.689 5.301 13.977 1.00 74.44 125 HIS A O 1
ATOM 980 N N . ARG A 1 126 ? -2.896 3.548 12.581 1.00 68.94 126 ARG A N 1
ATOM 981 C CA . ARG A 1 126 ? -4.366 3.421 12.601 1.00 68.94 126 ARG A CA 1
ATOM 982 C C . ARG A 1 126 ? -4.849 2.174 13.324 1.00 68.94 126 ARG A C 1
ATOM 984 O O . ARG A 1 126 ? -5.966 2.149 13.836 1.00 68.94 126 ARG A O 1
ATOM 991 N N . GLU A 1 127 ? -3.977 1.181 13.423 1.00 59.75 127 GLU A N 1
ATOM 992 C CA . GLU A 1 127 ? -4.240 -0.044 14.164 1.00 59.75 127 GLU A CA 1
ATOM 993 C C . GLU A 1 127 ? -4.198 0.191 15.684 1.00 59.75 127 GLU A C 1
ATOM 995 O O . GLU A 1 127 ? -4.871 -0.496 16.452 1.00 59.75 127 GLU A O 1
ATOM 1000 N N . LYS A 1 128 ? -3.455 1.211 16.140 1.00 60.16 128 LYS A N 1
ATOM 1001 C CA . LYS A 1 128 ? -3.428 1.606 17.556 1.00 60.16 128 LYS A CA 1
ATOM 1002 C C . LYS A 1 128 ? -4.785 2.205 17.954 1.00 60.16 128 LYS A C 1
ATOM 1004 O O . LYS A 1 128 ? -5.133 3.276 17.444 1.00 60.16 128 LYS A O 1
ATOM 1009 N N . PRO A 1 129 ? -5.541 1.588 18.885 1.00 51.44 129 PRO A N 1
ATOM 1010 C CA . PRO A 1 129 ? -6.776 2.178 19.373 1.00 51.44 129 PRO A CA 1
ATOM 1011 C C . PRO A 1 129 ? -6.451 3.544 19.970 1.00 51.44 129 PRO A C 1
ATOM 1013 O O . PRO A 1 129 ? -5.601 3.676 20.854 1.00 51.44 129 PRO A O 1
ATOM 1016 N N . ARG A 1 130 ? -7.123 4.587 19.482 1.00 51.34 130 ARG A N 1
ATOM 1017 C CA . ARG A 1 130 ? -7.078 5.893 20.132 1.00 51.34 130 ARG A CA 1
ATOM 1018 C C . ARG A 1 130 ? -7.759 5.754 21.482 1.00 51.34 130 ARG A C 1
ATOM 1020 O O . ARG A 1 130 ? -8.980 5.785 21.583 1.00 51.34 130 ARG A O 1
ATOM 1027 N N . THR A 1 131 ? -6.961 5.608 22.531 1.00 47.19 131 THR A N 1
ATOM 1028 C CA . THR A 1 131 ? -7.411 5.722 23.916 1.00 47.19 131 THR A CA 1
ATOM 1029 C C . THR A 1 131 ? -7.747 7.184 24.211 1.00 47.19 131 THR A C 1
ATOM 1031 O O . THR A 1 131 ? -7.010 7.880 24.905 1.00 47.19 131 THR A O 1
ATOM 1034 N N . SER A 1 132 ? -8.827 7.701 23.635 1.00 40.41 132 SER A N 1
ATOM 1035 C CA . SER A 1 132 ? -9.432 8.958 24.066 1.00 40.41 132 SER A CA 1
ATOM 1036 C C . SER A 1 132 ? -10.834 9.116 23.488 1.00 40.41 132 SER A C 1
ATOM 1038 O O . SER A 1 132 ? -11.025 9.582 22.370 1.00 40.41 132 SER A O 1
ATOM 1040 N N . SER A 1 133 ? -11.840 8.814 24.309 1.00 40.91 133 SER A N 1
ATOM 1041 C CA . SER A 1 133 ? -12.688 9.854 24.914 1.00 40.91 133 SER A CA 1
ATOM 1042 C C . SER A 1 133 ? -14.119 9.360 25.150 1.00 40.91 133 SER A C 1
ATOM 1044 O O . SER A 1 133 ? -14.827 8.991 24.220 1.00 40.91 133 SER A O 1
ATOM 1046 N N . SER A 1 134 ? -14.551 9.478 26.409 1.00 42.38 134 SER A N 1
ATOM 1047 C CA . SER A 1 134 ? -15.935 9.394 26.892 1.00 42.38 134 SER A CA 1
ATOM 1048 C C . SER A 1 134 ? -16.559 7.995 26.965 1.00 42.38 134 SER A C 1
ATOM 1050 O O . SER A 1 134 ? -17.490 7.659 26.240 1.00 42.38 134 SER A O 1
ATOM 1052 N N . ALA A 1 135 ? -16.135 7.223 27.971 1.00 37.75 135 ALA A N 1
ATOM 1053 C CA . ALA A 1 135 ? -17.069 6.326 28.640 1.00 37.75 135 ALA A CA 1
ATOM 1054 C C . ALA A 1 135 ? -18.121 7.199 29.347 1.00 37.75 135 ALA A C 1
ATOM 1056 O O . ALA A 1 135 ? -17.908 7.698 30.453 1.00 37.75 135 ALA A O 1
ATOM 1057 N N . ARG A 1 136 ? -19.241 7.438 28.661 1.00 42.69 136 ARG A N 1
ATOM 1058 C CA . ARG A 1 136 ? -20.515 7.683 29.333 1.00 42.69 136 ARG A CA 1
ATOM 1059 C C . ARG A 1 136 ? -20.861 6.387 30.060 1.00 42.69 136 ARG A C 1
ATOM 1061 O O . ARG A 1 136 ? -20.810 5.315 29.465 1.00 42.69 136 ARG A O 1
ATOM 1068 N N . MET A 1 137 ? -21.113 6.488 31.362 1.00 39.06 137 MET A N 1
ATOM 1069 C CA . MET A 1 137 ? -21.693 5.390 32.125 1.00 39.06 137 MET A CA 1
ATOM 1070 C C . MET A 1 137 ? -23.110 5.166 31.611 1.00 39.06 137 MET A C 1
ATOM 1072 O O . MET A 1 137 ? -24.000 5.949 31.934 1.00 39.06 137 MET A O 1
ATOM 1076 N N . ASP A 1 138 ? -23.300 4.089 30.861 1.00 44.41 138 ASP A N 1
ATOM 1077 C CA . ASP A 1 138 ? -24.619 3.533 30.613 1.00 44.41 138 ASP A CA 1
ATOM 1078 C C . ASP A 1 138 ? -24.811 2.361 31.579 1.00 44.41 138 ASP A C 1
ATOM 1080 O O . ASP A 1 138 ? -24.078 1.369 31.591 1.00 44.41 138 ASP A O 1
ATOM 1084 N N . SER A 1 139 ? -25.769 2.542 32.478 1.00 45.41 139 SER A N 1
ATOM 1085 C CA . SER A 1 139 ? -26.171 1.596 33.505 1.00 45.41 139 SER A CA 1
ATOM 1086 C C . SER A 1 139 ? -27.040 0.500 32.896 1.00 45.41 139 SER A C 1
ATOM 1088 O O . SER A 1 139 ? -28.248 0.537 33.072 1.00 45.41 139 SER A O 1
ATOM 1090 N N . GLU A 1 140 ? -26.460 -0.452 32.169 1.00 47.81 140 GLU A N 1
ATOM 1091 C CA . GLU A 1 140 ? -27.084 -1.760 31.926 1.00 47.81 140 GLU A CA 1
ATOM 1092 C C . GLU A 1 140 ? -26.047 -2.741 31.361 1.00 47.81 140 GLU A C 1
ATOM 1094 O O . GLU A 1 140 ? -25.654 -2.694 30.197 1.00 47.81 140 GLU A O 1
ATOM 1099 N N . GLY A 1 141 ? -25.555 -3.625 32.234 1.00 47.22 141 GLY A N 1
ATOM 1100 C CA . GLY A 1 141 ? -24.517 -4.609 31.937 1.00 47.22 141 GLY A CA 1
ATOM 1101 C C . GLY A 1 141 ? -24.972 -5.687 30.956 1.00 47.22 141 GLY A C 1
ATOM 1102 O O . GLY A 1 141 ? -25.355 -6.782 31.365 1.00 47.22 141 GLY A O 1
ATOM 1103 N N . ARG A 1 142 ? -24.874 -5.400 29.657 1.00 42.91 142 ARG A N 1
ATOM 1104 C CA . ARG A 1 142 ? -24.818 -6.410 28.593 1.00 42.91 142 ARG A CA 1
ATOM 1105 C C . ARG A 1 142 ? -23.746 -6.036 27.578 1.00 42.91 142 ARG A C 1
ATOM 1107 O O . ARG A 1 142 ? -23.983 -5.294 26.631 1.00 42.91 142 ARG A O 1
ATOM 1114 N N . GLU A 1 143 ? -22.563 -6.596 27.788 1.00 38.16 143 GLU A N 1
ATOM 1115 C CA . GLU A 1 143 ? -21.456 -6.589 26.838 1.00 38.16 143 GLU A CA 1
ATOM 1116 C C . GLU A 1 143 ? -21.846 -7.440 25.615 1.00 38.16 143 GLU A C 1
ATOM 1118 O O . GLU A 1 143 ? -21.800 -8.669 25.640 1.00 38.16 143 GLU A O 1
ATOM 1123 N N . SER A 1 144 ? -22.326 -6.789 24.552 1.00 38.12 144 SER A N 1
ATOM 1124 C CA . SER A 1 144 ? -22.411 -7.412 23.228 1.00 38.12 144 SER A CA 1
ATOM 1125 C C . SER A 1 144 ? -21.013 -7.421 22.628 1.00 38.12 144 SER A C 1
ATOM 1127 O O . SER A 1 144 ? -20.470 -6.363 22.318 1.00 38.12 144 SER A O 1
ATOM 1129 N N . ALA A 1 145 ? -20.438 -8.612 22.468 1.00 39.09 145 ALA A N 1
ATOM 1130 C CA . ALA A 1 145 ? -19.174 -8.792 21.768 1.00 39.09 145 ALA A CA 1
ATOM 1131 C C . ALA A 1 145 ? -19.282 -8.216 20.339 1.00 39.09 145 ALA A C 1
ATOM 1133 O O . ALA A 1 145 ? -20.171 -8.635 19.588 1.00 39.09 145 ALA A O 1
ATOM 1134 N N . PRO A 1 146 ? -18.415 -7.269 19.935 1.00 37.97 146 PRO A N 1
ATOM 1135 C CA . PRO A 1 146 ? -18.401 -6.788 18.564 1.00 37.97 146 PRO A CA 1
ATOM 1136 C C . PRO A 1 146 ? -17.911 -7.904 17.633 1.00 37.97 146 PRO A C 1
ATOM 1138 O O . PRO A 1 146 ? -16.911 -8.575 17.890 1.00 37.97 146 PRO A O 1
ATOM 1141 N N . SER A 1 147 ? -18.659 -8.125 16.549 1.00 37.31 147 SER A N 1
ATOM 1142 C CA . SER A 1 147 ? -18.293 -9.042 15.467 1.00 37.31 147 SER A CA 1
ATOM 1143 C C . SER A 1 147 ? -16.910 -8.671 14.922 1.00 37.31 147 SER A C 1
ATOM 1145 O O . SER A 1 147 ? -16.687 -7.490 14.655 1.00 37.31 147 SER A O 1
ATOM 1147 N N . PRO A 1 148 ? -15.997 -9.632 14.683 1.00 38.91 148 PRO A N 1
ATOM 1148 C CA . PRO A 1 148 ? -14.695 -9.320 14.114 1.00 38.91 148 PRO A CA 1
ATOM 1149 C C . PRO A 1 148 ? -14.899 -8.760 12.705 1.00 38.91 148 PRO A C 1
ATOM 1151 O O . PRO A 1 148 ? -15.300 -9.480 11.785 1.00 38.91 148 PRO A O 1
ATOM 1154 N N . ALA A 1 149 ? -14.650 -7.462 12.537 1.00 37.50 149 ALA A N 1
ATOM 1155 C CA . ALA A 1 149 ? -14.554 -6.841 11.231 1.00 37.50 149 ALA A CA 1
ATOM 1156 C C . ALA A 1 149 ? -13.343 -7.464 10.531 1.00 37.50 149 ALA A C 1
ATOM 1158 O O . ALA A 1 149 ? -12.187 -7.154 10.811 1.00 37.50 149 ALA A O 1
ATOM 1159 N N . SER A 1 150 ? -13.609 -8.435 9.660 1.00 34.88 150 SER A N 1
ATOM 1160 C CA . SER A 1 150 ? -12.579 -9.040 8.831 1.00 34.88 150 SER A CA 1
ATOM 1161 C C . SER A 1 150 ? -12.022 -7.940 7.931 1.00 34.88 150 SER A C 1
ATOM 1163 O O . SER A 1 150 ? -12.693 -7.520 6.989 1.00 34.88 150 SER A O 1
ATOM 1165 N N . ILE A 1 151 ? -10.804 -7.464 8.206 1.00 41.25 151 ILE A N 1
ATOM 1166 C CA . ILE A 1 151 ? -10.025 -6.712 7.222 1.00 41.25 151 ILE A CA 1
ATOM 1167 C C . ILE A 1 151 ? -9.817 -7.671 6.053 1.00 41.25 151 ILE A C 1
ATOM 1169 O O . ILE A 1 151 ? -8.978 -8.575 6.088 1.00 41.25 151 ILE A O 1
ATOM 1173 N N . VAL A 1 152 ? -10.662 -7.552 5.034 1.00 36.19 152 VAL A N 1
ATOM 1174 C CA . VAL A 1 152 ? -10.483 -8.243 3.766 1.00 36.19 152 VAL A CA 1
ATOM 1175 C C . VAL A 1 152 ? -9.468 -7.420 2.984 1.00 36.19 152 VAL A C 1
ATOM 1177 O O . VAL A 1 152 ? -9.828 -6.557 2.191 1.00 36.19 152 VAL A O 1
ATOM 1180 N N . ALA A 1 153 ? -8.182 -7.690 3.205 1.00 37.50 153 ALA A N 1
ATOM 1181 C CA . ALA A 1 153 ? -7.172 -7.385 2.206 1.00 37.50 153 ALA A CA 1
ATOM 1182 C C . ALA A 1 153 ? -7.480 -8.264 0.983 1.00 37.50 153 ALA A C 1
ATOM 1184 O O . ALA A 1 153 ? -7.122 -9.443 0.938 1.00 37.50 153 ALA A O 1
ATOM 1185 N N . GLN A 1 154 ? -8.253 -7.728 0.036 1.00 30.33 154 GLN A N 1
ATOM 1186 C CA . GLN A 1 154 ? -8.480 -8.365 -1.255 1.00 30.33 154 GLN A CA 1
ATOM 1187 C C . GLN A 1 154 ? -7.175 -8.266 -2.049 1.00 30.33 154 GLN A C 1
ATOM 1189 O O . GLN A 1 154 ? -6.933 -7.294 -2.756 1.00 30.33 154 GLN A O 1
ATOM 1194 N N . TYR A 1 155 ? -6.312 -9.270 -1.905 1.00 30.95 155 TYR A N 1
ATOM 1195 C CA . TYR A 1 155 ? -5.237 -9.516 -2.858 1.00 30.95 155 TYR A CA 1
ATOM 1196 C C . TYR A 1 155 ? -5.869 -10.102 -4.123 1.00 30.95 155 TYR A C 1
ATOM 1198 O O . TYR A 1 155 ? -6.061 -11.312 -4.232 1.00 30.95 155 TYR A O 1
ATOM 1206 N N . THR A 1 156 ? -6.255 -9.244 -5.063 1.00 29.47 156 THR A N 1
ATOM 1207 C CA . THR A 1 156 ? -6.535 -9.674 -6.436 1.00 29.47 156 THR A CA 1
ATOM 1208 C C . THR A 1 156 ? -5.205 -9.777 -7.175 1.00 29.47 156 THR A C 1
ATOM 1210 O O . THR A 1 156 ? -4.513 -8.768 -7.322 1.00 29.47 156 THR A O 1
ATOM 1213 N N . ALA A 1 157 ? -4.844 -11.005 -7.553 1.00 31.41 157 ALA A N 1
ATOM 1214 C CA . ALA A 1 157 ? -3.729 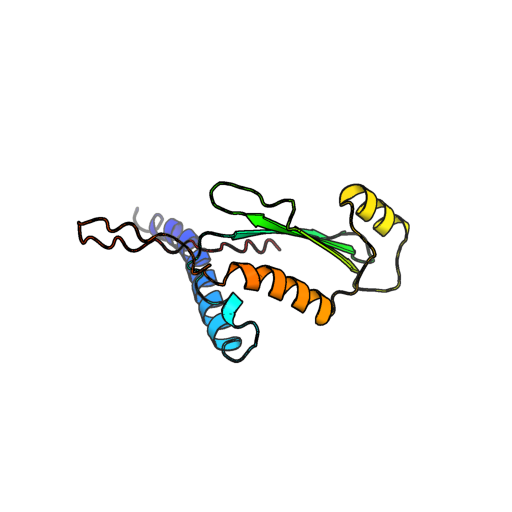-11.317 -8.444 1.00 31.41 157 ALA A CA 1
ATOM 1215 C C . ALA A 1 157 ? -4.066 -10.979 -9.902 1.00 31.41 157 ALA A C 1
ATOM 1217 O O . ALA A 1 157 ? -5.266 -11.076 -10.256 1.00 31.41 157 ALA A O 1
#

pLDDT: mean 70.5, std 19.1, range [29.47, 91.38]

Organism: NCBI:txid77097

Foldseek 3Di:
DPDPPVVVVVCVVVVVVVVVVVVLVVVLVVCVVPPLSVVSDQFDDQKDKDKDWDWDPDPPIKIKIKIWIDGPPDTPPVQMDIAIETQDPPDDVVVVVVVCVVRVHPDHDHPDPVSVVVVSVSRVVRSDHPPDDDPPDDPDDDDDDDDRPPPPPPPDD

Radius of gyration: 20.89 Å; chains: 1; bounding box: 47×56×55 Å

Sequence (157 aa):
MSGMRLLDRHMTLFSGSLRTLLQRESDRRRWADSPYAWLFQPYMGEEAVAMACQVSAVQPAVMSVAAVVLSPRQVHTSRTWVATLVASSALAPATLRRHHQLHATHSPRSPDAECLSELAEFIEHREKPRTSSSARMDSEGRESAPSPASIVAQYTA

Secondary structure (DSSP, 8-state):
--SHHHHHHHHHHHHHHHHHHHHHHHHHHHTTTSTTGGGGSPP-SS-EEEEEEEE-SSSSPEEEEEEEEEETTEEEEEEEEEEEEES-S---HHHHHHHHHHH---S-B---HHHHHHHHHHHHHHHS----S-----------PPP----------